Protein AF-A0A9W8QQ17-F1 (afdb_monomer)

Mean predicted aligned error: 5.49 Å

Radius of gyration: 13.31 Å; Cα contacts (8 Å, |Δi|>4): 163; chains: 1; bounding box: 27×28×33 Å

Nearest PDB structures (foldseek):
  4bxp-assembly1_A  TM=7.313E-01  e=6.022E-01  Danio rerio
  4bxr-assembly2_B  TM=6.455E-01  e=3.286E-01  Danio rerio
  4ld3-assembly1_A  TM=4.162E-01  e=2.786E-01  Danio rerio
  4mpz-assembly1_A  TM=4.225E-01  e=5.105E-01  Drosophila melanogaster
  8a0k-assembly1_A  TM=4.260E-01  e=3.320E+00  Trypanosoma brucei brucei

Sequence (76 aa):
MPDSYTHKSSGTNSQGNHYCARDYGSSAANDNSYHYSNTNGSYYYSNHNGSTYHNDGQGNATYTSPSGSTSNSSKK

Structure (mmCIF, N/CA/C/O backbone):
data_AF-A0A9W8QQ17-F1
#
_entry.id   AF-A0A9W8QQ17-F1
#
loop_
_atom_site.group_PDB
_atom_site.id
_atom_site.type_symbol
_atom_site.label_atom_id
_atom_site.label_alt_id
_atom_site.label_comp_id
_atom_site.label_asym_id
_atom_site.label_entity_id
_atom_site.label_seq_id
_atom_site.pdbx_PDB_ins_code
_atom_site.Cartn_x
_atom_site.Cartn_y
_atom_site.Cartn_z
_atom_site.occupancy
_atom_site.B_iso_or_equiv
_atom_site.auth_seq_id
_atom_site.auth_comp_id
_atom_site.auth_asym_id
_atom_site.auth_atom_id
_atom_site.pdbx_PDB_model_num
ATOM 1 N N . MET A 1 1 ? -5.421 10.953 -16.412 1.00 47.12 1 MET A N 1
ATOM 2 C CA . MET A 1 1 ? -5.792 9.853 -17.325 1.00 47.12 1 MET A CA 1
ATOM 3 C C . MET A 1 1 ? -6.253 8.714 -16.443 1.00 47.12 1 MET A C 1
ATOM 5 O O . MET A 1 1 ? -5.581 8.510 -15.439 1.00 47.12 1 MET A O 1
ATOM 9 N N . PRO A 1 2 ? -7.404 8.063 -16.669 1.00 47.34 2 PRO A N 1
ATOM 10 C CA . PRO A 1 2 ? -7.721 6.913 -15.851 1.00 47.34 2 PRO A CA 1
ATOM 11 C C . PRO A 1 2 ? -6.816 5.792 -16.351 1.00 47.34 2 PRO A C 1
ATOM 13 O O . PRO A 1 2 ? -7.059 5.242 -17.420 1.00 47.34 2 PRO A O 1
ATOM 16 N N . ASP A 1 3 ? -5.748 5.495 -15.613 1.00 54.88 3 ASP A N 1
ATOM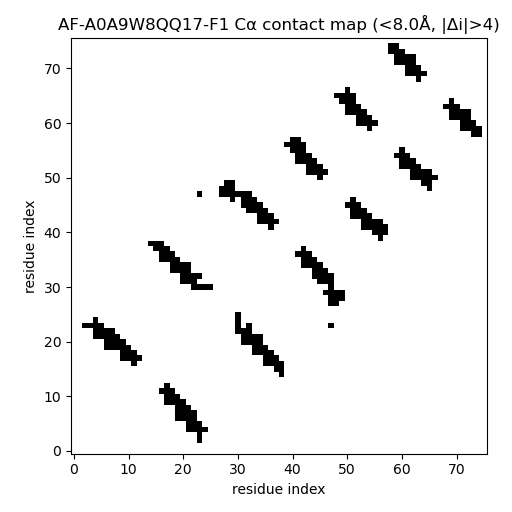 17 C CA . ASP A 1 3 ? -5.126 4.178 -15.671 1.00 54.88 3 ASP A CA 1
ATOM 18 C C . ASP A 1 3 ? -6.220 3.191 -15.254 1.00 54.88 3 ASP A C 1
ATOM 20 O O . ASP A 1 3 ? -6.474 2.970 -14.067 1.00 54.88 3 ASP A O 1
ATOM 24 N N . SER A 1 4 ? -6.994 2.744 -16.242 1.00 70.44 4 SER A N 1
ATOM 25 C CA . SER A 1 4 ? -8.146 1.875 -16.077 1.00 70.44 4 SER A CA 1
ATOM 26 C C . SER A 1 4 ? -7.632 0.535 -15.584 1.00 70.44 4 SER A C 1
ATOM 28 O O . SER A 1 4 ? -7.212 -0.308 -16.373 1.00 70.44 4 SER A O 1
ATOM 30 N N . TYR A 1 5 ? -7.608 0.374 -14.268 1.00 76.38 5 TYR A N 1
ATOM 31 C CA . TYR A 1 5 ? -7.262 -0.883 -13.642 1.00 76.38 5 TYR A CA 1
ATOM 32 C C . TYR A 1 5 ? -8.488 -1.786 -13.603 1.00 76.38 5 TYR A C 1
ATOM 34 O O . TYR A 1 5 ? -9.621 -1.350 -13.393 1.00 76.38 5 TYR A O 1
ATOM 42 N N . THR A 1 6 ? -8.245 -3.074 -13.772 1.00 83.56 6 THR A N 1
ATOM 43 C CA . THR A 1 6 ? -9.256 -4.107 -13.596 1.00 83.56 6 THR A CA 1
ATOM 44 C C . THR A 1 6 ? -9.237 -4.533 -12.137 1.00 83.56 6 THR A C 1
ATOM 46 O O . THR A 1 6 ? -8.174 -4.779 -11.566 1.00 83.56 6 THR A O 1
ATOM 49 N N . HIS A 1 7 ? -10.395 -4.627 -11.492 1.00 83.75 7 HIS A N 1
ATOM 50 C CA . HIS A 1 7 ? -10.460 -5.227 -10.164 1.00 83.75 7 HIS A CA 1
ATOM 51 C C . HIS A 1 7 ? -10.238 -6.738 -10.294 1.00 83.75 7 HIS A C 1
ATOM 53 O O . HIS A 1 7 ? -11.087 -7.444 -10.832 1.00 83.75 7 HIS A O 1
ATOM 59 N N . LYS A 1 8 ? -9.088 -7.227 -9.819 1.00 87.81 8 LYS A N 1
ATOM 60 C CA . LYS A 1 8 ? -8.744 -8.658 -9.824 1.00 87.81 8 LYS A CA 1
ATOM 61 C C . LYS A 1 8 ? -9.557 -9.412 -8.780 1.00 87.81 8 LYS A C 1
ATOM 63 O O . LYS A 1 8 ? -10.093 -10.480 -9.042 1.00 87.81 8 LYS A O 1
ATOM 68 N N . SER A 1 9 ? -9.605 -8.858 -7.574 1.00 90.38 9 SER A N 1
ATOM 69 C CA . SER A 1 9 ? -10.327 -9.423 -6.441 1.00 90.38 9 SER A CA 1
ATOM 70 C C . SER A 1 9 ? -10.494 -8.354 -5.375 1.00 90.38 9 SER A C 1
ATOM 72 O O . SER A 1 9 ? -9.617 -7.514 -5.184 1.00 90.38 9 SER A O 1
ATOM 74 N N . SER A 1 10 ? -11.605 -8.385 -4.658 1.00 91.88 10 SER A N 1
ATOM 75 C CA . SER A 1 10 ? -11.778 -7.593 -3.450 1.00 91.88 10 SER A CA 1
ATOM 76 C C . SER A 1 10 ? -12.576 -8.379 -2.435 1.00 91.88 10 SER A C 1
ATOM 78 O O . SER A 1 10 ? -13.444 -9.170 -2.801 1.00 91.88 10 SER A O 1
ATOM 80 N N . GLY A 1 11 ? -12.318 -8.133 -1.162 1.00 93.69 11 GLY A N 1
ATOM 81 C CA . GLY A 1 11 ? -13.051 -8.782 -0.096 1.00 93.69 11 GLY A CA 1
ATOM 82 C C . GLY A 1 11 ? -12.827 -8.104 1.236 1.00 93.69 11 GLY A C 1
ATOM 83 O O . GLY A 1 11 ? -11.977 -7.227 1.384 1.00 93.69 11 GLY A O 1
ATOM 84 N N . THR A 1 12 ? -13.594 -8.562 2.212 1.00 95.06 12 THR A N 1
ATOM 85 C CA . THR A 1 12 ? -13.469 -8.151 3.604 1.00 95.06 12 THR A CA 1
ATOM 86 C C . THR A 1 12 ? -13.261 -9.408 4.430 1.00 95.06 12 THR A C 1
ATOM 88 O O . THR A 1 12 ? -13.998 -10.382 4.271 1.00 95.06 12 THR A O 1
ATOM 91 N N . ASN A 1 13 ? -12.227 -9.431 5.265 1.00 91.00 13 ASN A N 1
ATOM 92 C CA . ASN A 1 13 ? -11.984 -10.561 6.157 1.00 91.00 13 ASN A CA 1
ATOM 93 C C . ASN A 1 13 ? -12.886 -10.480 7.404 1.00 91.00 13 ASN A C 1
ATOM 95 O O . ASN A 1 13 ? -13.535 -9.467 7.661 1.00 91.00 13 ASN A O 1
ATOM 99 N N . SER A 1 14 ? -12.896 -11.531 8.224 1.00 92.94 14 SER A N 1
ATOM 100 C CA . SER A 1 14 ? -13.722 -11.602 9.441 1.00 92.94 14 SER A CA 1
ATOM 101 C C . SER A 1 14 ? -13.403 -10.525 10.489 1.00 92.94 14 SER A C 1
ATOM 103 O O . SER A 1 14 ? -14.189 -10.313 11.405 1.00 92.94 14 SER A O 1
ATOM 105 N N . GLN A 1 15 ? -12.257 -9.849 10.371 1.00 92.31 15 GLN A N 1
ATOM 106 C CA . GLN A 1 15 ? -11.836 -8.751 11.247 1.00 92.31 15 GLN A CA 1
ATOM 107 C C . GLN A 1 15 ? -12.288 -7.378 10.720 1.00 92.31 15 GLN A C 1
ATOM 109 O O . GLN A 1 15 ? -12.001 -6.357 11.341 1.00 92.31 15 GLN A O 1
ATOM 114 N N . GLY A 1 16 ? -12.976 -7.348 9.574 1.00 93.25 16 GLY A N 1
ATOM 115 C CA . GLY A 1 16 ? -13.432 -6.134 8.903 1.00 93.25 16 GLY A CA 1
ATOM 116 C C . GLY A 1 16 ? -12.371 -5.460 8.030 1.00 93.25 16 GLY A C 1
ATOM 117 O O . GLY A 1 16 ? -12.630 -4.380 7.505 1.00 93.25 16 GLY A O 1
ATOM 118 N N . ASN A 1 17 ? -11.189 -6.059 7.853 1.00 93.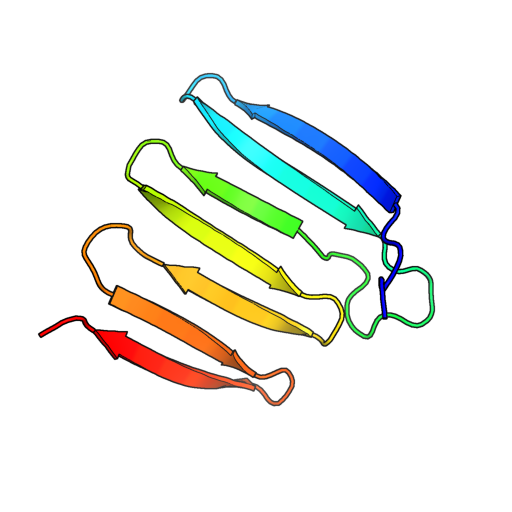69 17 ASN A N 1
ATOM 119 C CA . ASN A 1 17 ? -10.163 -5.500 6.977 1.00 93.69 17 ASN A CA 1
ATOM 120 C C . ASN A 1 17 ? -10.555 -5.758 5.527 1.00 93.69 17 ASN A C 1
ATOM 122 O O . ASN A 1 17 ? -10.851 -6.894 5.146 1.00 93.69 17 ASN A O 1
ATOM 126 N N . HIS A 1 18 ? -10.522 -4.709 4.721 1.00 93.94 18 HIS A N 1
ATOM 127 C CA . HIS A 1 18 ? -10.859 -4.758 3.311 1.00 93.94 18 HIS A CA 1
ATOM 128 C C . HIS A 1 18 ? -9.591 -4.795 2.460 1.00 93.94 18 HIS A C 1
ATOM 130 O O . HIS A 1 18 ? -8.644 -4.044 2.690 1.00 93.94 18 HIS A O 1
ATOM 136 N N . TYR A 1 19 ? -9.582 -5.658 1.455 1.00 93.31 19 TYR A N 1
ATOM 137 C CA . TYR A 1 19 ? -8.518 -5.747 0.469 1.00 93.31 19 TYR A CA 1
ATOM 138 C C . TYR A 1 19 ? -9.099 -5.634 -0.932 1.00 93.31 19 TYR A C 1
ATOM 140 O O . TYR A 1 19 ? -10.186 -6.129 -1.215 1.00 93.31 19 TYR A O 1
ATOM 148 N N . CYS A 1 20 ? -8.360 -4.982 -1.818 1.00 93.06 20 CYS A N 1
ATOM 149 C CA . CYS A 1 20 ? -8.743 -4.755 -3.200 1.00 93.06 20 CYS A CA 1
ATOM 150 C C . CYS A 1 20 ? -7.501 -4.894 -4.079 1.00 93.06 20 CYS A C 1
ATOM 152 O O . CYS A 1 20 ? -6.677 -3.982 -4.151 1.00 93.06 20 CYS A O 1
ATOM 154 N N . ALA A 1 21 ? -7.361 -6.053 -4.713 1.00 90.44 21 ALA A N 1
ATOM 155 C CA . ALA A 1 21 ? -6.355 -6.335 -5.720 1.00 90.44 21 ALA A CA 1
ATOM 156 C C . ALA A 1 21 ? -6.776 -5.743 -7.069 1.00 90.44 21 ALA A C 1
ATOM 158 O O . ALA A 1 21 ? -7.924 -5.867 -7.510 1.00 90.44 21 ALA A O 1
ATOM 159 N N . ARG A 1 22 ? -5.822 -5.100 -7.732 1.00 89.75 22 ARG A N 1
ATOM 160 C CA . ARG A 1 22 ? -5.999 -4.326 -8.956 1.00 89.75 22 ARG A CA 1
ATOM 161 C C . ARG A 1 22 ? -4.987 -4.799 -9.985 1.00 89.75 22 ARG A C 1
ATOM 163 O O . ARG A 1 22 ? -3.837 -5.072 -9.656 1.00 89.75 22 ARG A O 1
ATOM 170 N N . ASP A 1 23 ? -5.421 -4.872 -11.228 1.00 87.06 23 ASP A N 1
ATOM 171 C CA . ASP A 1 23 ? -4.584 -5.221 -12.361 1.00 87.06 23 ASP A CA 1
ATOM 172 C C . ASP A 1 23 ? -4.529 -4.056 -13.336 1.00 87.06 23 ASP A C 1
ATOM 174 O O . ASP A 1 23 ? -5.541 -3.681 -13.925 1.00 87.06 23 ASP A O 1
ATOM 178 N N . TYR A 1 24 ? -3.341 -3.486 -13.488 1.00 83.75 24 TYR A N 1
ATOM 179 C CA . TYR A 1 24 ? -3.073 -2.398 -14.424 1.00 83.75 24 TYR A CA 1
ATOM 180 C C . TYR A 1 24 ? -2.569 -2.921 -15.783 1.00 83.75 24 TYR A C 1
ATOM 182 O O . TYR A 1 24 ? -2.225 -2.130 -16.659 1.00 83.75 24 TYR A O 1
ATOM 190 N N . GLY A 1 25 ? -2.564 -4.244 -15.975 1.00 80.44 25 GLY A N 1
ATOM 191 C CA . GLY A 1 25 ? -2.119 -4.923 -17.182 1.00 80.44 25 GLY A CA 1
ATOM 192 C C . GLY A 1 25 ? -0.605 -5.121 -17.237 1.00 80.44 25 GLY A C 1
ATOM 193 O O . GLY A 1 25 ? 0.143 -4.636 -16.394 1.00 80.44 25 GLY A O 1
ATOM 194 N N . SER A 1 26 ? -0.151 -5.799 -18.295 1.00 74.75 26 SER A N 1
ATOM 195 C CA . SER A 1 26 ? 1.253 -6.203 -18.490 1.00 74.75 26 SER A CA 1
ATOM 196 C C . SER A 1 26 ? 2.254 -5.042 -18.626 1.00 74.75 26 SER A C 1
ATOM 198 O O . SER A 1 26 ? 3.456 -5.282 -18.702 1.00 74.75 26 SER A O 1
ATOM 200 N N . SER A 1 27 ? 1.780 -3.796 -18.715 1.00 78.75 27 SER A N 1
ATOM 201 C CA . SER A 1 27 ? 2.606 -2.582 -18.724 1.00 78.75 27 SER A CA 1
ATOM 202 C C . SER A 1 27 ? 2.898 -2.037 -17.324 1.00 78.75 27 SER A C 1
ATOM 204 O O . SER A 1 27 ? 3.647 -1.069 -17.188 1.00 78.75 27 SER A O 1
ATOM 206 N N . ALA A 1 28 ? 2.281 -2.599 -16.285 1.00 79.56 28 ALA A N 1
ATOM 207 C CA . ALA A 1 28 ? 2.562 -2.224 -14.912 1.00 79.56 28 ALA A CA 1
ATOM 208 C C . ALA A 1 28 ? 3.961 -2.707 -14.513 1.00 79.56 28 ALA A C 1
ATOM 210 O O . ALA A 1 28 ? 4.336 -3.845 -14.769 1.00 79.56 28 ALA A O 1
ATOM 211 N N . ALA A 1 29 ? 4.721 -1.860 -13.820 1.00 82.00 29 ALA A N 1
ATOM 212 C CA . ALA A 1 29 ? 5.963 -2.292 -13.178 1.00 82.00 29 ALA A CA 1
ATOM 213 C C . ALA A 1 29 ? 5.691 -3.240 -11.992 1.00 82.00 29 ALA A C 1
ATOM 215 O O . ALA A 1 29 ? 6.598 -3.901 -11.495 1.00 82.00 29 ALA A O 1
ATOM 216 N N . ASN A 1 30 ? 4.440 -3.277 -11.525 1.00 82.00 30 ASN A N 1
ATOM 217 C CA . ASN A 1 30 ? 3.970 -4.120 -10.443 1.00 82.00 30 ASN A CA 1
ATOM 218 C C . ASN A 1 30 ? 2.606 -4.732 -10.786 1.00 82.00 30 ASN A C 1
ATOM 220 O O . ASN A 1 30 ? 1.558 -4.090 -10.643 1.00 82.00 30 ASN A O 1
ATOM 224 N N . ASP A 1 31 ? 2.633 -6.005 -11.175 1.00 81.88 31 ASP A N 1
ATOM 225 C CA . ASP A 1 31 ? 1.448 -6.815 -11.488 1.00 81.88 31 ASP A CA 1
ATOM 226 C C . ASP A 1 31 ? 0.556 -7.100 -10.269 1.00 81.88 31 ASP A C 1
ATOM 228 O O . ASP A 1 31 ? -0.591 -7.541 -10.409 1.00 81.88 31 ASP A O 1
ATOM 232 N N . ASN A 1 32 ? 1.080 -6.857 -9.065 1.00 84.94 32 ASN A N 1
ATOM 233 C CA . ASN A 1 32 ? 0.414 -7.087 -7.792 1.00 84.94 32 ASN A CA 1
ATOM 234 C 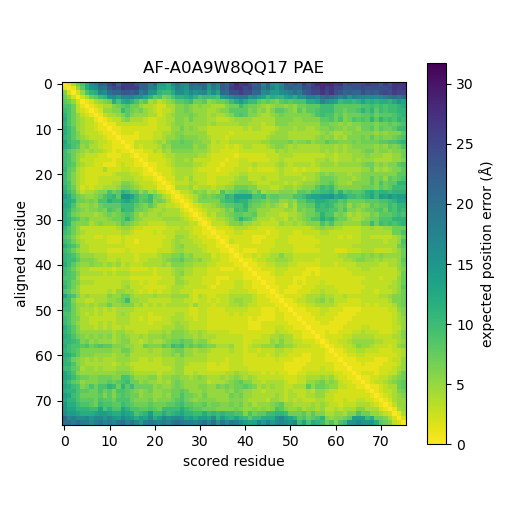C . ASN A 1 32 ? 0.087 -5.757 -7.104 1.00 84.94 32 ASN A C 1
ATOM 236 O O . ASN A 1 32 ? 0.466 -5.488 -5.958 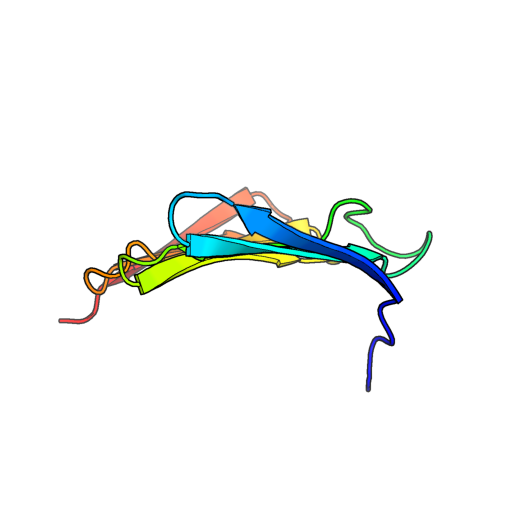1.00 84.94 32 ASN A O 1
ATOM 240 N N . SER A 1 33 ? -0.613 -4.893 -7.833 1.00 90.19 33 SER A N 1
ATOM 241 C CA . SER A 1 33 ? -1.150 -3.662 -7.268 1.00 90.19 33 SER A CA 1
ATOM 242 C C . SER A 1 33 ? -2.332 -3.988 -6.362 1.00 90.19 33 SER A C 1
ATOM 244 O O . SER A 1 33 ? -3.248 -4.710 -6.750 1.00 90.19 33 SER A O 1
ATOM 246 N N . TYR A 1 34 ? -2.355 -3.455 -5.147 1.00 92.94 34 TYR A N 1
ATOM 247 C CA . TYR A 1 34 ? -3.466 -3.681 -4.227 1.00 92.94 34 TYR A CA 1
ATOM 248 C C . TYR A 1 34 ? -3.607 -2.557 -3.210 1.00 92.94 34 TYR A C 1
ATOM 250 O O . TYR A 1 34 ? -2.667 -1.830 -2.902 1.00 92.94 34 TYR A O 1
ATOM 258 N N . HIS A 1 35 ? -4.810 -2.434 -2.672 1.00 92.56 35 HIS A N 1
ATOM 259 C CA . HIS A 1 35 ? -5.108 -1.629 -1.501 1.00 92.56 35 HIS A CA 1
ATOM 260 C C . HIS A 1 35 ? -5.539 -2.560 -0.384 1.00 92.56 35 HIS A C 1
ATOM 262 O O . HIS A 1 35 ? -6.405 -3.407 -0.587 1.00 92.56 35 HIS A O 1
ATOM 268 N N . TYR A 1 36 ? -4.977 -2.364 0.797 1.00 94.69 36 TYR A N 1
ATOM 269 C CA . TYR A 1 36 ? -5.384 -3.035 2.017 1.00 94.69 36 TYR A CA 1
ATOM 270 C C . TYR A 1 36 ? -5.749 -1.986 3.064 1.00 94.69 36 TYR A C 1
ATOM 272 O O . TYR A 1 36 ? -4.939 -1.122 3.364 1.00 94.69 36 TYR A O 1
ATOM 280 N N . SER A 1 37 ? -6.954 -2.032 3.608 1.00 94.75 37 SER A N 1
ATOM 281 C CA . SER A 1 37 ? -7.449 -1.104 4.626 1.00 94.75 37 SER A CA 1
ATOM 282 C C . SER A 1 37 ? -7.889 -1.889 5.846 1.00 94.75 37 SER A C 1
ATOM 284 O O . SER A 1 37 ? -8.701 -2.808 5.733 1.00 94.75 37 SER A O 1
ATOM 286 N N . ASN A 1 38 ? -7.376 -1.510 7.005 1.00 93.81 38 ASN A N 1
ATOM 287 C CA . ASN A 1 38 ? -7.696 -2.124 8.279 1.00 93.81 38 ASN A CA 1
ATOM 288 C C . ASN A 1 38 ? -8.761 -1.322 9.023 1.00 93.81 38 ASN A C 1
ATOM 290 O O . ASN A 1 38 ? -8.883 -0.106 8.872 1.00 93.81 38 ASN A O 1
ATOM 294 N N . THR A 1 39 ? -9.486 -2.000 9.906 1.00 92.06 39 THR A N 1
ATOM 295 C CA . THR A 1 39 ? -10.497 -1.365 10.767 1.00 92.06 39 THR A CA 1
ATOM 296 C C . THR A 1 39 ? -9.909 -0.381 11.775 1.00 92.06 39 THR A C 1
ATOM 298 O O . THR A 1 39 ? -10.587 0.555 12.185 1.00 92.06 39 THR A O 1
ATOM 301 N N . ASN A 1 40 ? -8.634 -0.539 12.133 1.00 90.00 40 ASN A N 1
ATOM 302 C CA . ASN A 1 40 ? -7.906 0.392 12.998 1.00 90.00 40 ASN A CA 1
ATOM 303 C C . ASN A 1 40 ? -7.492 1.704 12.291 1.00 90.00 40 ASN A C 1
ATOM 305 O O . ASN A 1 40 ? -6.760 2.500 12.871 1.00 90.00 40 ASN A O 1
ATOM 309 N N . GLY A 1 41 ? -7.914 1.917 11.039 1.00 91.69 41 GLY A N 1
ATOM 310 C CA . GLY A 1 41 ? -7.595 3.102 10.240 1.00 91.69 41 GLY A CA 1
ATOM 311 C C . GLY A 1 41 ? -6.260 3.033 9.496 1.00 91.69 41 GLY A C 1
ATOM 312 O O . GLY A 1 41 ? -6.015 3.873 8.631 1.00 91.69 41 GLY A O 1
ATOM 313 N N . SER A 1 42 ? -5.415 2.034 9.778 1.00 94.81 42 SER A N 1
ATOM 314 C CA . SER A 1 42 ? -4.198 1.788 8.998 1.00 94.81 42 SER A CA 1
ATOM 315 C C .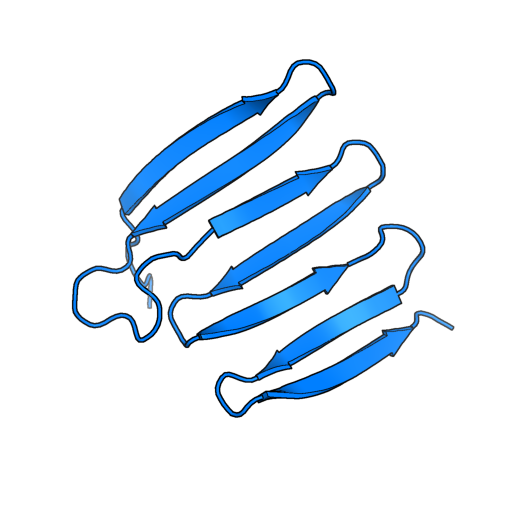 SER A 1 42 ? -4.546 1.289 7.597 1.00 94.81 42 SER A C 1
ATOM 317 O O . SER A 1 42 ? -5.540 0.588 7.395 1.00 94.81 42 SER A O 1
ATOM 319 N N . TYR A 1 43 ? -3.732 1.637 6.608 1.00 95.56 43 TYR A N 1
ATOM 320 C CA . TYR A 1 43 ? -3.919 1.161 5.243 1.00 95.56 43 TYR A CA 1
ATOM 321 C C . TYR A 1 43 ? -2.597 1.064 4.492 1.00 95.56 43 TYR A C 1
ATOM 323 O O . TYR A 1 43 ? -1.604 1.705 4.826 1.00 95.56 43 TYR A O 1
ATOM 331 N N . TYR A 1 44 ? -2.590 0.254 3.447 1.00 95.38 44 TYR A N 1
ATOM 332 C CA . TYR A 1 44 ? -1.441 -0.020 2.614 1.00 95.38 44 TYR A CA 1
ATOM 333 C C . TYR A 1 44 ? -1.833 0.031 1.141 1.00 95.38 44 TYR A C 1
ATOM 335 O O . TYR A 1 44 ? -2.827 -0.565 0.729 1.00 95.38 44 TYR A O 1
ATOM 343 N N . TYR A 1 45 ? -1.024 0.708 0.340 1.00 94.38 45 TYR A N 1
ATOM 344 C CA . TYR A 1 45 ? -1.096 0.712 -1.111 1.00 94.38 45 TYR A CA 1
ATOM 345 C C . TYR A 1 45 ? 0.163 0.076 -1.687 1.00 94.38 45 TYR A C 1
ATOM 347 O O . TYR A 1 45 ? 1.274 0.496 -1.377 1.00 94.38 45 TYR A O 1
ATOM 355 N N . SER A 1 46 ? -0.040 -0.884 -2.577 1.00 92.75 46 SER A N 1
ATOM 356 C CA . SER A 1 46 ? 0.925 -1.356 -3.562 1.00 92.75 46 SER A CA 1
ATOM 357 C C . SER A 1 46 ? 0.484 -0.796 -4.911 1.00 92.75 46 SER A C 1
ATOM 359 O O . SER A 1 46 ? -0.606 -1.123 -5.390 1.00 92.75 46 SER A O 1
ATOM 361 N N . ASN A 1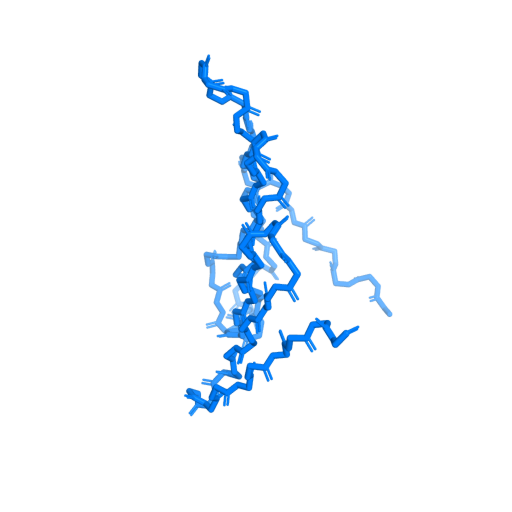 47 ? 1.272 0.107 -5.487 1.00 90.06 47 ASN A N 1
ATOM 362 C CA . ASN A 1 47 ? 0.923 0.813 -6.717 1.00 90.06 47 ASN A CA 1
ATOM 363 C C . ASN A 1 47 ? 1.557 0.145 -7.942 1.00 90.06 47 ASN A C 1
ATOM 365 O O . ASN A 1 47 ? 2.617 -0.479 -7.855 1.00 90.06 47 ASN A O 1
ATOM 369 N N . HIS A 1 48 ? 0.939 0.355 -9.105 1.00 88.12 48 HIS A N 1
ATOM 370 C CA . HIS A 1 48 ? 1.353 -0.234 -10.387 1.00 88.12 48 HIS A CA 1
ATOM 371 C C . HIS A 1 48 ? 2.714 0.241 -10.884 1.00 88.12 48 HIS A C 1
ATOM 373 O O . HIS A 1 48 ? 3.360 -0.432 -11.682 1.00 88.12 48 HIS A O 1
ATOM 379 N N . ASN A 1 49 ? 3.158 1.403 -10.417 1.00 87.12 49 ASN A N 1
ATOM 380 C CA . ASN A 1 49 ? 4.483 1.934 -10.700 1.00 87.12 49 ASN A CA 1
ATOM 381 C C . ASN A 1 49 ? 5.576 1.285 -9.830 1.00 87.12 49 ASN A C 1
ATOM 383 O O . ASN A 1 49 ? 6.734 1.649 -9.980 1.00 87.12 49 ASN A O 1
ATOM 387 N N . GLY A 1 50 ? 5.226 0.364 -8.924 1.00 89.44 50 GLY A N 1
ATOM 388 C CA . GLY A 1 50 ? 6.150 -0.276 -7.984 1.00 89.44 50 GLY A CA 1
ATOM 389 C C . GLY A 1 50 ? 6.346 0.491 -6.678 1.00 89.44 50 GLY A C 1
ATOM 390 O O . GLY A 1 50 ? 7.068 0.023 -5.802 1.00 89.44 50 GLY A O 1
ATOM 391 N N . SER A 1 51 ? 5.710 1.654 -6.509 1.00 92.88 51 SER A N 1
ATOM 392 C CA . SER A 1 51 ? 5.756 2.371 -5.239 1.00 92.88 51 SER A CA 1
ATOM 393 C C . SER A 1 51 ? 4.797 1.755 -4.229 1.00 92.88 51 SER A C 1
ATOM 395 O O . SER A 1 51 ? 3.781 1.153 -4.587 1.00 92.88 51 SER A O 1
ATOM 397 N N . THR A 1 52 ? 5.098 1.931 -2.948 1.00 95.25 52 THR A N 1
ATOM 398 C CA . THR A 1 52 ? 4.224 1.49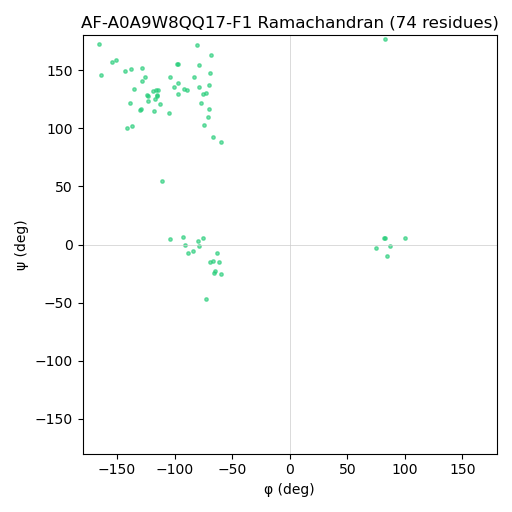3 -1.862 1.00 95.25 52 THR A CA 1
ATOM 399 C C . THR A 1 52 ? 3.967 2.630 -0.892 1.00 95.25 52 THR A C 1
ATOM 401 O O . THR A 1 52 ? 4.770 3.551 -0.752 1.00 95.25 52 THR A O 1
ATOM 404 N N . TYR A 1 53 ? 2.820 2.604 -0.234 1.00 95.00 53 TYR A N 1
ATOM 405 C CA . TYR A 1 53 ? 2.472 3.579 0.786 1.00 95.00 53 TYR A CA 1
ATOM 406 C C . TYR A 1 53 ? 1.805 2.864 1.948 1.00 95.00 53 TYR A C 1
ATOM 408 O O . TYR A 1 53 ? 0.780 2.220 1.767 1.00 95.00 53 TYR A O 1
ATOM 416 N N . HIS A 1 54 ? 2.372 2.988 3.137 1.00 95.44 54 HIS A N 1
ATOM 417 C CA . HIS A 1 54 ? 1.860 2.403 4.366 1.00 95.44 54 HIS A CA 1
ATOM 418 C C . HIS A 1 54 ? 1.464 3.517 5.325 1.00 95.44 54 HIS A C 1
ATOM 420 O O . HIS A 1 54 ? 2.277 4.387 5.601 1.00 95.44 54 HIS A O 1
ATOM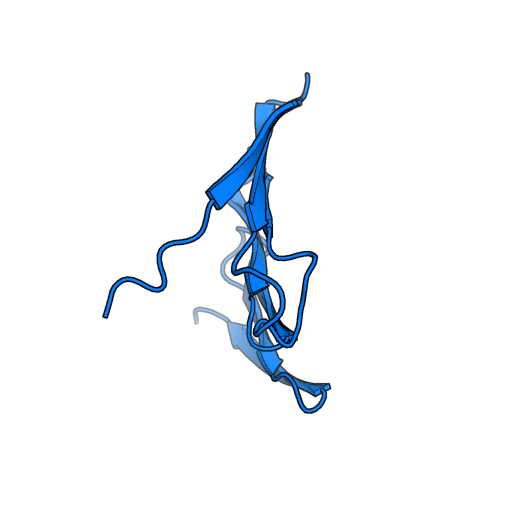 426 N N . ASN A 1 55 ? 0.252 3.493 5.856 1.00 95.19 55 ASN A N 1
ATOM 427 C CA . ASN A 1 55 ? -0.222 4.382 6.907 1.00 95.19 55 ASN A CA 1
ATOM 428 C C . ASN A 1 55 ? -0.594 3.535 8.118 1.00 95.19 55 ASN A C 1
ATOM 430 O O . ASN A 1 55 ? -1.307 2.548 7.963 1.00 95.19 55 ASN A O 1
ATOM 434 N N . ASP A 1 56 ? -0.134 3.916 9.302 1.00 92.94 56 ASP A N 1
ATOM 435 C CA . ASP A 1 56 ? -0.365 3.156 10.531 1.00 92.94 56 ASP A CA 1
ATOM 436 C C . ASP A 1 56 ? -1.713 3.457 11.206 1.00 92.94 56 ASP A C 1
ATOM 438 O O . ASP A 1 56 ? -2.083 2.791 12.166 1.00 92.94 56 ASP A O 1
ATOM 442 N N . GLY A 1 57 ? -2.479 4.427 10.706 1.00 91.50 57 GLY A N 1
ATOM 443 C CA . GLY A 1 57 ? -3.732 4.886 11.307 1.00 91.50 57 GLY A CA 1
ATOM 444 C C . GLY A 1 57 ? -3.538 5.745 12.563 1.00 91.50 57 GLY A C 1
ATOM 445 O O . GLY A 1 57 ? -4.513 6.264 13.097 1.00 91.50 57 GLY A O 1
ATOM 446 N N . GLN A 1 58 ? -2.299 5.939 13.022 1.00 90.88 58 GLN A N 1
ATOM 447 C CA . GLN A 1 58 ? -1.929 6.764 14.179 1.00 90.88 58 GLN A CA 1
ATOM 448 C C . GLN A 1 58 ? -1.323 8.116 13.777 1.00 90.88 58 GLN A C 1
ATOM 450 O O . GLN A 1 58 ? -0.914 8.897 14.632 1.00 90.88 58 GLN A O 1
ATOM 455 N N . GLY A 1 59 ? -1.297 8.419 12.478 1.00 90.69 59 GLY A N 1
ATOM 456 C CA . GLY A 1 59 ? -0.771 9.675 11.950 1.00 90.69 59 GLY A CA 1
ATOM 457 C C . GLY A 1 59 ? 0.639 9.562 11.384 1.00 90.69 59 GLY A C 1
ATOM 458 O O . GLY A 1 59 ? 1.178 10.587 10.959 1.00 90.69 59 GLY A O 1
ATOM 459 N N . ASN A 1 60 ? 1.209 8.356 11.306 1.00 93.75 60 ASN A N 1
ATOM 460 C CA . ASN A 1 60 ? 2.428 8.112 10.552 1.00 93.75 60 ASN A CA 1
ATOM 461 C C . ASN A 1 60 ? 2.115 7.408 9.235 1.00 93.75 60 ASN A C 1
ATOM 463 O O . ASN A 1 60 ? 1.249 6.540 9.114 1.00 93.75 60 ASN A O 1
ATOM 467 N N . ALA A 1 61 ? 2.874 7.780 8.222 1.00 94.75 61 ALA A N 1
ATOM 468 C CA . ALA A 1 61 ? 2.866 7.138 6.936 1.00 94.75 61 ALA A CA 1
ATOM 469 C C . ALA A 1 61 ? 4.284 6.978 6.407 1.00 94.75 61 ALA A C 1
ATOM 471 O O . ALA A 1 61 ? 5.181 7.757 6.706 1.00 94.75 61 ALA A O 1
ATOM 472 N N . THR A 1 62 ? 4.485 5.953 5.600 1.00 95.56 62 THR A N 1
ATOM 473 C CA . THR A 1 62 ? 5.742 5.628 4.946 1.00 95.56 62 THR A CA 1
ATOM 474 C C . THR A 1 62 ? 5.453 5.422 3.477 1.00 95.56 62 THR A C 1
ATOM 476 O O . THR A 1 62 ? 4.724 4.507 3.106 1.00 95.56 62 THR A O 1
ATOM 479 N N . TYR A 1 63 ? 6.017 6.278 2.642 1.00 95.12 63 TYR A N 1
ATOM 480 C CA . TYR A 1 63 ? 6.026 6.107 1.202 1.00 95.12 63 TYR A CA 1
ATOM 481 C C . TYR A 1 63 ? 7.349 5.472 0.784 1.00 95.12 63 TYR A C 1
ATOM 483 O O . TYR A 1 63 ? 8.401 5.982 1.151 1.00 95.12 63 TYR A O 1
ATOM 491 N N . THR A 1 64 ? 7.311 4.405 -0.002 1.00 95.56 64 THR A N 1
ATOM 492 C CA . THR A 1 64 ? 8.493 3.811 -0.632 1.00 95.56 64 THR A CA 1
ATOM 493 C C . THR A 1 64 ? 8.378 4.009 -2.132 1.00 95.56 64 THR A C 1
ATOM 495 O O . THR A 1 64 ? 7.414 3.556 -2.748 1.00 95.56 64 THR A O 1
ATOM 498 N N . SER A 1 65 ? 9.341 4.694 -2.735 1.00 93.38 65 SER A N 1
ATOM 499 C CA . SER A 1 65 ? 9.397 4.863 -4.181 1.00 93.38 65 SER A CA 1
ATOM 500 C C . SER A 1 65 ? 9.704 3.529 -4.881 1.00 93.38 65 SER A C 1
ATOM 502 O O . SER A 1 65 ? 10.241 2.611 -4.258 1.00 93.38 65 SER A O 1
ATOM 504 N N . PRO A 1 66 ? 9.457 3.425 -6.198 1.00 89.19 66 PRO A N 1
ATOM 505 C CA . PRO A 1 66 ? 9.847 2.244 -6.973 1.00 89.19 66 PRO A CA 1
ATOM 506 C C . PRO A 1 66 ? 11.362 1.987 -6.953 1.00 89.19 66 PRO A C 1
ATOM 508 O O . PRO A 1 66 ? 11.809 0.859 -7.112 1.00 89.19 66 PRO A O 1
ATOM 511 N N . SER A 1 67 ? 12.160 3.039 -6.728 1.00 91.25 67 SER A N 1
ATOM 512 C CA . SER A 1 67 ? 13.616 2.965 -6.565 1.00 91.25 67 SER A CA 1
ATOM 513 C C . SER A 1 67 ? 14.061 2.525 -5.162 1.00 91.25 67 SER A C 1
ATOM 515 O O . SER A 1 67 ? 15.256 2.532 -4.879 1.00 91.25 67 SER A O 1
ATOM 517 N N . GLY A 1 68 ? 13.124 2.190 -4.267 1.00 89.19 68 GLY A N 1
ATOM 518 C CA . GLY A 1 68 ? 13.398 1.763 -2.893 1.00 89.19 68 GLY A CA 1
ATOM 519 C C . GLY A 1 68 ? 13.655 2.903 -1.904 1.00 89.19 68 GLY A C 1
ATOM 520 O O . GLY A 1 68 ? 13.979 2.650 -0.747 1.00 89.19 68 GLY A O 1
ATOM 521 N N . SER A 1 69 ? 13.511 4.163 -2.318 1.00 93.38 69 SER A N 1
ATOM 522 C CA . SER A 1 69 ? 13.695 5.313 -1.431 1.00 93.38 69 SER A CA 1
ATOM 523 C C . SER A 1 69 ? 12.475 5.478 -0.529 1.00 93.38 69 SER A C 1
ATOM 525 O O . SER A 1 69 ? 11.358 5.650 -1.014 1.00 93.38 69 SER A O 1
ATOM 527 N N . THR A 1 70 ? 12.680 5.451 0.784 1.00 94.12 70 THR A N 1
ATOM 528 C CA . THR A 1 70 ? 11.606 5.601 1.771 1.00 94.12 70 THR A CA 1
ATOM 529 C C . THR A 1 70 ? 11.499 7.037 2.272 1.00 94.12 70 THR A C 1
ATOM 531 O O . THR A 1 70 ? 12.499 7.692 2.551 1.00 94.12 70 THR A O 1
ATOM 534 N N . SER A 1 71 ? 10.278 7.530 2.421 1.00 93.81 71 SER A N 1
ATOM 535 C CA . SER A 1 71 ? 9.950 8.820 3.019 1.00 93.81 71 SER A CA 1
ATOM 536 C C . SER A 1 71 ? 8.884 8.611 4.081 1.00 93.81 71 SER A C 1
ATOM 538 O O . SER A 1 71 ? 7.770 8.185 3.778 1.00 93.81 71 SER A O 1
ATOM 540 N N . ASN A 1 72 ? 9.224 8.907 5.331 1.00 93.31 72 ASN A N 1
ATOM 541 C CA . ASN A 1 72 ? 8.274 8.868 6.431 1.00 93.31 72 ASN A CA 1
ATOM 542 C C . ASN A 1 72 ? 7.644 10.251 6.600 1.00 93.31 72 ASN A C 1
ATOM 544 O O . ASN A 1 72 ? 8.328 11.273 6.602 1.00 93.31 72 ASN A O 1
ATOM 548 N N . SER A 1 73 ? 6.330 10.277 6.747 1.00 89.56 73 SER A N 1
ATOM 549 C CA . SER A 1 73 ? 5.558 11.451 7.108 1.00 89.56 73 SER A CA 1
ATOM 550 C C . SER A 1 73 ? 4.889 11.163 8.438 1.00 89.56 73 SER A C 1
ATOM 552 O O . SER A 1 73 ? 4.189 10.166 8.569 1.00 89.56 73 SER A O 1
ATOM 554 N N . SER A 1 74 ? 5.105 12.023 9.421 1.00 87.94 74 SER A N 1
ATOM 555 C CA . SER A 1 74 ? 4.356 12.022 10.670 1.00 87.94 74 SER A CA 1
ATOM 556 C C . SER A 1 74 ? 3.587 13.331 10.767 1.00 87.94 74 SER A C 1
ATOM 558 O O . SER A 1 74 ? 4.117 14.412 10.488 1.00 87.94 74 SER A O 1
ATOM 560 N N . LYS A 1 75 ? 2.304 13.244 11.111 1.00 74.00 75 LYS A N 1
ATOM 561 C CA . LYS A 1 75 ? 1.513 14.425 11.452 1.00 74.00 75 LYS A CA 1
ATOM 562 C C . LYS A 1 75 ? 2.024 14.941 12.803 1.00 74.00 75 LYS A C 1
ATOM 564 O O . LYS A 1 75 ? 1.980 14.201 13.781 1.00 74.00 75 LYS A O 1
ATOM 569 N N . LYS A 1 76 ? 2.572 16.161 12.814 1.00 57.47 76 LYS A N 1
ATOM 570 C CA . LYS A 1 76 ? 2.936 16.886 14.041 1.00 57.47 76 LYS A CA 1
ATOM 571 C C . LYS A 1 76 ? 1.699 17.368 14.787 1.00 57.47 76 LYS A C 1
ATOM 573 O O . LYS A 1 76 ? 0.724 17.741 14.096 1.00 57.47 76 LYS A O 1
#

Organism: Akanthomyces muscarius (NCBI:txid2231603)

Secondary structure (DSSP, 8-state):
-----EEEEEEE-TTS-EEEEEE--TT-S-S-EEEEE-TTS-EEEE-TTS-EEEE-SSSEEEEE-TTS-EEEEE--

Foldseek 3Di:
DPLDWDFPDWDADPQRKIKTFTASDPPFPDRGWMKIAGPLRWIKTQDSVRKIKTGPNQQWIWIAHNVRDIDIGGDD

Solvent-accessible surface area (backbone atoms only — not comparabl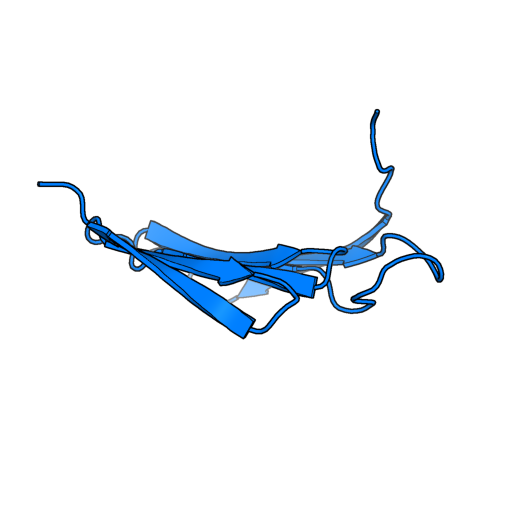e to full-atom values): 4142 Å² total; per-residue (Å²): 128,83,81,77,54,44,79,73,46,70,52,65,50,100,79,58,31,36,39,40,35,33,33,63,50,95,83,32,74,24,74,74,13,30,41,39,38,42,71,75,58,19,35,38,37,36,37,37,73,44,27,35,38,40,33,66,47,81,50,40,33,39,38,30,42,60,88,69,53,73,47,77,47,68,72,129

pLDDT: mean 87.93, std 10.27, range [47.12, 95.56]